Protein AF-A0AA39D1Z7-F1 (afdb_monomer_lite)

pLDDT: mean 94.24, std 5.3, range [64.5, 98.62]

Radius of gyration: 15.64 Å; chains: 1; bounding box: 44×36×42 Å

Sequence (171 aa):
MVDPFQGTWNVDLTSKESRIWDAEKETYVADNIGSEITKMKIENGVQEYEVLYGQNPTLRMGYTSRYDSTDWAPYTVRGIEGVPEQDQERAAIEFRERTKSPYPFAIGKPIQYVRTIKVDERTHYRISKDVNGQADFILMRRMDESQDTYVATLIDVSGRILIVRRFRRVQ

Organism: NCBI:txid1002370

Secondary structure (DSSP, 8-state):
---TT-EEEEE-TTSTT-EEEETTTTEEE------EEEEEEEETTEEEEEEEE-SSSEEEEEEEEETT-SS-EEEEEEEEETS-GGGHHHHHHHHHHHHT-SS---BTSEEEEEEEEE-SSSEEEEEEE-TTS-EEEEEEEEE-SSSSEEEEEEEETTS-EEEEEEEEEE-

Foldseek 3Di:
DAQLLAAKKKWDLVDPQWWFQDPVVRDTDRDPQAIKIWHWDADPQKTWIWMQTGVQKTWIWTWIAGAPDPDWIFTFTAFIPPDPPVCGQVSQVVSCVVNVNPFSSDHPHGQWTWYKHDDDSFKIKIWIDGPVRHGFWIWIWGADPVSQKIWIWIAGPVRDTGTIIMIGGDD

Structure (mmCIF, N/CA/C/O backbone):
data_AF-A0AA39D1Z7-F1
#
_entry.id   AF-A0AA39D1Z7-F1
#
loop_
_atom_site.group_PDB
_atom_site.id
_atom_site.type_symbol
_atom_site.label_atom_id
_atom_site.label_alt_id
_atom_site.label_comp_id
_atom_site.label_asym_id
_atom_site.label_entity_id
_atom_site.label_seq_id
_atom_site.pdbx_PDB_ins_code
_atom_site.Cartn_x
_atom_site.Cartn_y
_atom_site.Cartn_z
_atom_site.occupancy
_atom_site.B_iso_or_equiv
_atom_site.auth_seq_id
_atom_site.auth_comp_id
_atom_site.auth_asym_id
_atom_site.auth_atom_id
_atom_site.pdbx_PDB_model_num
ATOM 1 N N . MET A 1 1 ? -21.206 6.966 11.007 1.00 64.50 1 MET A N 1
ATOM 2 C CA . MET A 1 1 ? -20.148 7.958 10.727 1.00 64.50 1 MET A CA 1
ATOM 3 C C . MET A 1 1 ? -19.358 7.444 9.533 1.00 64.50 1 MET A C 1
ATOM 5 O O . MET A 1 1 ? -19.166 6.234 9.464 1.00 64.50 1 MET A O 1
ATOM 9 N N . VAL A 1 2 ? -19.008 8.299 8.571 1.00 87.19 2 VAL A N 1
ATOM 10 C CA . VAL A 1 2 ? -18.201 7.892 7.405 1.00 87.19 2 VAL A CA 1
ATOM 11 C C . VAL A 1 2 ? -16.799 7.527 7.896 1.00 87.19 2 VAL A C 1
ATOM 13 O O . VAL A 1 2 ? -16.281 8.192 8.789 1.00 87.19 2 VAL A O 1
ATOM 16 N N . ASP A 1 3 ? -16.213 6.446 7.379 1.00 94.44 3 ASP A N 1
ATOM 17 C CA . ASP A 1 3 ? -14.852 6.053 7.756 1.00 94.44 3 ASP A CA 1
ATOM 18 C C . ASP A 1 3 ? -13.866 7.147 7.311 1.00 94.44 3 ASP A C 1
ATOM 20 O O . ASP A 1 3 ? -13.912 7.538 6.143 1.00 94.44 3 ASP A O 1
ATOM 24 N N . PRO A 1 4 ? -12.974 7.658 8.179 1.00 95.25 4 PRO A N 1
ATOM 25 C CA . PRO A 1 4 ? -12.130 8.797 7.826 1.00 95.25 4 PRO A CA 1
ATOM 26 C C . PRO A 1 4 ? -11.168 8.480 6.681 1.00 95.25 4 PRO A C 1
ATOM 28 O O . PRO A 1 4 ? -10.763 9.388 5.960 1.00 95.25 4 PRO A O 1
ATOM 31 N N . PHE A 1 5 ? -10.821 7.208 6.461 1.00 96.62 5 PHE A N 1
ATOM 32 C CA . PHE A 1 5 ? -9.983 6.813 5.331 1.00 96.62 5 PHE A CA 1
ATOM 33 C C . PHE A 1 5 ? -10.727 6.824 3.993 1.00 96.62 5 PHE A C 1
ATOM 35 O O . PHE A 1 5 ? -10.077 6.752 2.950 1.00 96.62 5 PHE A O 1
ATOM 42 N N . GLN A 1 6 ? -12.060 6.931 3.986 1.00 96.75 6 GLN A N 1
ATOM 43 C CA . GLN A 1 6 ? -12.831 7.032 2.752 1.00 96.75 6 GLN A CA 1
ATOM 44 C C . GLN A 1 6 ? -12.424 8.282 1.970 1.00 96.75 6 GLN A C 1
ATOM 46 O O . GLN A 1 6 ? -12.439 9.388 2.507 1.00 96.75 6 GLN A O 1
ATOM 51 N N . GLY A 1 7 ? -12.081 8.109 0.694 1.00 96.69 7 GLY A N 1
ATOM 52 C CA . GLY A 1 7 ? -11.697 9.199 -0.198 1.00 96.69 7 GLY A CA 1
ATOM 53 C C . GLY A 1 7 ? -10.541 8.853 -1.130 1.00 96.69 7 GLY A C 1
ATOM 54 O O . GLY A 1 7 ? -10.108 7.701 -1.230 1.00 96.69 7 GLY A O 1
ATOM 55 N N . THR A 1 8 ? -10.051 9.887 -1.809 1.00 98.06 8 THR A N 1
ATOM 56 C CA . THR A 1 8 ? -8.870 9.837 -2.673 1.00 98.06 8 THR A CA 1
ATOM 57 C C . THR A 1 8 ? -7.713 10.539 -1.978 1.00 98.06 8 THR A C 1
ATOM 59 O O . THR A 1 8 ? -7.882 11.604 -1.387 1.00 98.06 8 THR A O 1
ATOM 62 N N . TRP A 1 9 ? -6.533 9.942 -2.056 1.00 98.38 9 TRP A N 1
ATOM 63 C CA . TRP A 1 9 ? -5.351 10.333 -1.306 1.00 98.38 9 TRP A CA 1
ATOM 64 C C . TRP A 1 9 ? -4.147 10.358 -2.227 1.00 98.38 9 TRP A C 1
ATOM 66 O O . TRP A 1 9 ? -3.908 9.389 -2.941 1.00 98.38 9 TRP A O 1
ATOM 76 N N . ASN A 1 10 ? -3.373 11.434 -2.191 1.00 97.62 10 ASN A N 1
ATOM 77 C CA . ASN A 1 10 ? -2.131 11.548 -2.942 1.00 97.62 10 ASN A CA 1
ATOM 78 C C . ASN A 1 10 ? -0.946 11.552 -1.980 1.00 97.62 10 ASN A C 1
ATOM 80 O O . ASN A 1 10 ? -1.005 12.183 -0.920 1.00 97.62 10 ASN A O 1
ATOM 84 N N . VAL A 1 11 ? 0.120 10.843 -2.336 1.00 96.94 11 VAL A N 1
ATOM 85 C CA . VAL A 1 11 ? 1.359 10.857 -1.561 1.00 96.94 11 VAL A CA 1
ATOM 86 C C . VAL A 1 11 ? 1.988 12.250 -1.584 1.00 96.94 11 VAL A C 1
ATOM 88 O O . VAL A 1 11 ? 2.062 12.921 -2.611 1.00 96.94 11 VAL A O 1
ATOM 91 N N . ASP A 1 12 ? 2.464 12.686 -0.428 1.00 95.88 12 ASP A N 1
ATOM 92 C CA . ASP A 1 12 ? 3.226 13.911 -0.253 1.00 95.88 12 ASP A CA 1
ATOM 93 C C . ASP A 1 12 ? 4.703 13.562 -0.065 1.00 95.88 12 ASP A C 1
ATOM 95 O O . ASP A 1 12 ? 5.194 13.404 1.056 1.00 95.88 12 ASP A O 1
ATOM 99 N N . LEU A 1 13 ? 5.413 13.426 -1.186 1.00 92.12 13 LEU A N 1
ATOM 100 C CA . LEU A 1 13 ? 6.859 13.175 -1.206 1.00 92.12 13 LEU A CA 1
ATOM 101 C C . LEU A 1 13 ? 7.684 14.423 -0.854 1.00 92.12 13 LEU A C 1
ATOM 103 O O . LEU A 1 13 ? 8.883 14.313 -0.624 1.00 92.12 13 LEU A O 1
ATOM 107 N N . THR A 1 14 ? 7.059 15.606 -0.785 1.00 92.06 14 THR A N 1
ATOM 108 C CA . THR A 1 14 ? 7.736 16.842 -0.355 1.00 92.06 14 THR A CA 1
ATOM 109 C C . THR A 1 14 ? 7.853 16.937 1.166 1.00 92.06 14 THR A C 1
ATOM 111 O O . THR A 1 14 ? 8.697 17.671 1.684 1.00 92.06 14 THR A O 1
ATOM 114 N N . SER A 1 15 ? 7.030 16.182 1.901 1.00 90.94 15 SER A N 1
ATOM 115 C CA . SER A 1 15 ? 7.143 16.070 3.351 1.00 90.94 15 SER A CA 1
ATOM 116 C C . SER A 1 15 ? 8.427 15.342 3.744 1.00 90.94 15 SER A C 1
ATOM 118 O O . SER A 1 15 ? 8.687 14.229 3.297 1.00 90.94 15 SER A O 1
ATOM 120 N N . LYS A 1 16 ? 9.160 15.909 4.708 1.00 89.44 16 LYS A N 1
ATOM 121 C CA . LYS A 1 16 ? 10.306 15.259 5.374 1.00 89.44 16 LYS A CA 1
ATOM 122 C C . LYS A 1 16 ? 9.960 13.934 6.071 1.00 89.44 16 LYS A C 1
ATOM 124 O O . LYS A 1 16 ? 10.857 13.197 6.471 1.00 89.44 16 LYS A O 1
ATOM 129 N N . GLU A 1 17 ? 8.673 13.666 6.291 1.00 88.94 17 GLU A N 1
ATOM 130 C CA . GLU A 1 17 ? 8.185 12.410 6.869 1.00 88.94 17 GLU A CA 1
ATOM 131 C C . GLU A 1 17 ? 8.197 11.269 5.847 1.00 88.94 17 GLU A C 1
ATOM 133 O O . GLU A 1 17 ? 8.300 10.110 6.244 1.00 88.94 17 GLU A O 1
ATOM 138 N N . SER A 1 18 ? 8.108 11.588 4.551 1.00 95.00 18 SER A N 1
ATOM 139 C CA . SER A 1 18 ? 8.105 10.607 3.471 1.00 95.00 18 SER A CA 1
ATOM 140 C C . SER A 1 18 ? 9.532 10.159 3.151 1.00 95.00 18 SER A C 1
ATOM 142 O O . SER A 1 18 ? 10.336 10.926 2.624 1.00 95.00 18 SER A O 1
ATOM 144 N N . ARG A 1 19 ? 9.860 8.915 3.503 1.00 95.50 19 ARG A N 1
ATOM 145 C CA . ARG A 1 19 ? 11.214 8.353 3.416 1.00 95.50 19 ARG A CA 1
ATOM 146 C C . ARG A 1 19 ? 11.193 6.834 3.297 1.00 95.50 19 ARG A C 1
ATOM 148 O O . ARG A 1 19 ? 10.281 6.174 3.796 1.00 95.50 19 ARG A O 1
ATOM 155 N N . ILE A 1 20 ? 12.243 6.285 2.703 1.00 94.69 20 ILE A N 1
ATOM 156 C CA . ILE A 1 20 ? 12.457 4.846 2.533 1.00 94.69 20 ILE A CA 1
ATOM 157 C C . ILE A 1 20 ? 13.819 4.444 3.099 1.00 94.69 20 ILE A C 1
ATOM 159 O O . ILE A 1 20 ? 14.766 5.227 3.068 1.00 94.69 20 ILE A O 1
ATOM 163 N N . TRP A 1 21 ? 13.909 3.242 3.656 1.00 95.06 21 TRP A N 1
ATOM 164 C CA . TRP A 1 21 ? 15.154 2.656 4.132 1.00 95.06 21 TRP A CA 1
ATOM 165 C C . TRP A 1 21 ? 16.032 2.222 2.951 1.00 95.06 21 TRP A C 1
ATOM 167 O O . TRP A 1 21 ? 15.628 1.391 2.138 1.00 95.06 21 TRP A O 1
ATOM 177 N N . ASP A 1 22 ? 17.244 2.764 2.875 1.00 93.12 22 ASP A N 1
ATOM 178 C CA . ASP A 1 22 ? 18.305 2.325 1.972 1.00 93.12 22 ASP A CA 1
ATOM 179 C C . ASP A 1 22 ? 19.164 1.291 2.710 1.00 93.12 22 ASP A C 1
ATOM 181 O O . ASP A 1 22 ? 19.872 1.616 3.665 1.00 93.12 22 ASP A O 1
ATOM 185 N N . ALA A 1 23 ? 19.072 0.026 2.294 1.00 91.19 23 ALA A N 1
ATOM 186 C CA . ALA A 1 23 ? 19.806 -1.065 2.927 1.00 91.19 23 ALA A CA 1
ATOM 187 C C . ALA A 1 23 ? 21.313 -1.038 2.630 1.00 91.19 23 ALA A C 1
ATOM 189 O O . ALA A 1 23 ? 22.079 -1.536 3.445 1.00 91.19 23 ALA A O 1
ATOM 190 N N . GLU A 1 24 ? 21.739 -0.457 1.503 1.00 91.56 24 GLU A N 1
ATOM 191 C CA . GLU A 1 24 ? 23.159 -0.356 1.144 1.00 91.56 24 GLU A CA 1
ATOM 192 C C . GLU A 1 24 ? 23.855 0.718 1.993 1.00 91.56 24 GLU A C 1
ATOM 194 O O . GLU A 1 24 ? 25.005 0.552 2.393 1.00 91.56 24 GLU A O 1
ATOM 199 N N . LYS A 1 25 ? 23.149 1.817 2.287 1.00 94.44 25 LYS A N 1
ATOM 200 C CA . LYS A 1 25 ? 23.665 2.938 3.094 1.00 94.44 25 LYS A CA 1
ATOM 201 C C . LYS A 1 25 ? 23.289 2.877 4.572 1.00 94.44 25 LYS A C 1
ATOM 203 O O . LYS A 1 25 ? 23.706 3.750 5.328 1.00 94.44 25 LYS A O 1
ATOM 208 N N . GLU A 1 26 ? 22.453 1.914 4.951 1.00 95.19 26 GLU A N 1
ATOM 209 C CA . GLU A 1 26 ? 21.880 1.763 6.293 1.00 95.19 26 GLU A CA 1
ATOM 210 C C . GLU A 1 26 ? 21.276 3.067 6.845 1.00 95.19 26 GLU A C 1
ATOM 212 O O . GLU A 1 26 ? 21.473 3.446 8.001 1.00 95.19 26 GLU A O 1
ATOM 217 N N . THR A 1 27 ? 20.537 3.791 6.002 1.00 96.44 27 THR A N 1
ATOM 218 C CA . THR A 1 27 ? 19.936 5.078 6.374 1.00 96.44 27 THR A CA 1
ATOM 219 C C . THR A 1 27 ? 18.623 5.323 5.644 1.00 96.44 27 THR A C 1
ATOM 221 O O . THR A 1 27 ? 18.316 4.674 4.648 1.00 96.44 27 THR A O 1
ATOM 224 N N . TYR A 1 28 ? 17.835 6.286 6.119 1.00 95.69 28 TYR A N 1
ATOM 225 C CA . TYR A 1 28 ? 16.640 6.721 5.404 1.00 95.69 28 TYR A CA 1
ATOM 226 C C . TYR A 1 28 ? 16.988 7.745 4.327 1.00 95.69 28 TYR A C 1
ATOM 228 O O . TYR A 1 28 ? 17.671 8.736 4.589 1.00 95.69 28 TYR A O 1
ATOM 236 N N . VAL A 1 29 ? 16.446 7.535 3.133 1.00 93.81 29 VAL A N 1
ATOM 237 C CA . VAL A 1 29 ? 16.587 8.422 1.977 1.00 93.81 29 VAL A CA 1
ATOM 238 C C . VAL A 1 29 ? 15.214 8.872 1.476 1.00 93.81 29 VAL A C 1
ATOM 240 O O . VAL A 1 29 ? 14.178 8.340 1.883 1.00 93.81 29 VAL A O 1
ATOM 243 N N . ALA A 1 30 ? 15.202 9.876 0.598 1.00 90.81 30 ALA A N 1
ATOM 244 C CA . ALA A 1 30 ? 13.980 10.317 -0.065 1.00 90.81 30 ALA A CA 1
ATOM 245 C C . ALA A 1 30 ? 13.388 9.192 -0.928 1.00 90.81 30 ALA A C 1
ATOM 247 O O . ALA A 1 30 ? 14.114 8.443 -1.584 1.00 90.81 30 ALA A O 1
ATOM 248 N N . ASP A 1 31 ? 12.063 9.086 -0.924 1.00 85.75 31 ASP A N 1
ATOM 249 C CA . ASP A 1 31 ? 11.342 8.107 -1.728 1.00 85.75 31 ASP A CA 1
ATOM 250 C C . ASP A 1 31 ? 11.140 8.626 -3.160 1.00 85.75 31 ASP A C 1
ATOM 252 O O . ASP A 1 31 ? 10.502 9.654 -3.384 1.00 85.75 31 ASP A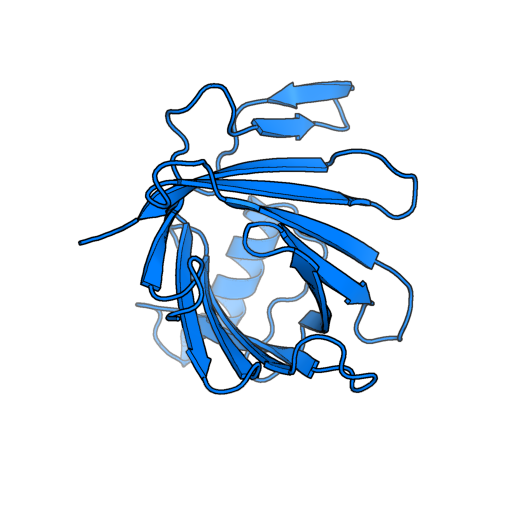 O 1
ATOM 256 N N . ASN A 1 32 ? 11.683 7.893 -4.134 1.00 79.69 32 ASN A N 1
ATOM 257 C CA . ASN A 1 32 ? 11.686 8.260 -5.551 1.00 79.69 32 ASN A CA 1
ATOM 258 C C . ASN A 1 32 ? 10.600 7.539 -6.366 1.00 79.69 32 ASN A C 1
ATOM 260 O O . ASN A 1 32 ? 10.732 7.389 -7.582 1.00 79.69 32 ASN A O 1
ATOM 264 N N . ILE A 1 33 ? 9.521 7.075 -5.725 1.00 83.31 33 ILE A N 1
ATOM 265 C CA . ILE A 1 33 ? 8.414 6.409 -6.427 1.00 83.31 33 ILE A CA 1
ATOM 266 C C . ILE A 1 33 ? 7.729 7.310 -7.475 1.00 83.31 33 ILE A C 1
ATOM 268 O O . ILE A 1 33 ? 7.160 6.820 -8.452 1.00 83.31 33 ILE A O 1
ATOM 272 N N . GLY A 1 34 ? 7.822 8.631 -7.308 1.00 85.69 34 GLY A N 1
ATOM 273 C CA . GLY A 1 34 ? 7.284 9.642 -8.219 1.00 85.69 34 GLY A CA 1
ATOM 274 C C . GLY A 1 34 ? 5.853 10.044 -7.872 1.00 85.69 34 GLY A C 1
ATOM 275 O O . GLY A 1 34 ? 5.616 11.181 -7.477 1.00 85.69 34 GLY A O 1
ATOM 276 N N . SER A 1 35 ? 4.899 9.117 -7.974 1.00 91.06 35 SER A N 1
ATOM 277 C CA . SER A 1 35 ? 3.490 9.377 -7.651 1.00 91.06 35 SER A CA 1
ATOM 278 C C . SER A 1 35 ? 2.829 8.160 -7.018 1.00 91.06 35 SER A C 1
ATOM 280 O O . SER A 1 35 ? 3.194 7.022 -7.303 1.00 91.06 35 SER A O 1
ATOM 282 N N . GLU A 1 36 ? 1.849 8.396 -6.154 1.00 95.25 36 GLU A N 1
ATOM 283 C CA . GLU A 1 36 ? 0.969 7.360 -5.633 1.00 95.25 36 GLU A CA 1
ATOM 284 C C . GLU A 1 36 ? -0.384 7.971 -5.279 1.00 95.25 36 GLU A C 1
ATOM 286 O O . GLU A 1 36 ? -0.482 8.795 -4.368 1.00 95.25 36 GLU A O 1
ATOM 291 N N . ILE A 1 37 ? -1.429 7.538 -5.985 1.00 97.31 37 ILE A N 1
ATOM 292 C CA . ILE A 1 37 ? -2.808 7.948 -5.719 1.00 97.31 37 ILE A CA 1
ATOM 293 C C . ILE A 1 37 ? -3.571 6.737 -5.212 1.00 97.31 37 ILE A C 1
ATOM 295 O O . ILE A 1 37 ? -3.749 5.758 -5.930 1.00 97.31 37 ILE A O 1
ATOM 299 N N . THR A 1 38 ? -4.042 6.811 -3.979 1.00 97.81 38 THR A N 1
ATOM 300 C CA . THR A 1 38 ? -4.837 5.773 -3.333 1.00 97.81 38 THR A CA 1
ATOM 301 C C . THR A 1 38 ? -6.298 6.193 -3.283 1.00 97.81 38 THR A C 1
ATOM 303 O O . THR A 1 38 ? -6.613 7.295 -2.844 1.00 97.81 38 THR A O 1
ATOM 306 N N . LYS A 1 39 ? -7.208 5.302 -3.668 1.00 98.31 39 LYS A N 1
ATOM 307 C CA . LYS A 1 39 ? -8.650 5.472 -3.481 1.00 98.31 39 LYS A CA 1
ATOM 308 C C . LYS A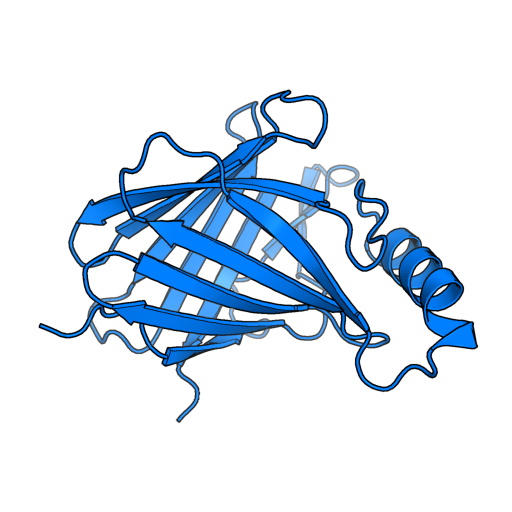 1 39 ? -9.153 4.406 -2.523 1.00 98.31 39 LYS A C 1
ATOM 310 O O . LYS A 1 39 ? -8.848 3.223 -2.684 1.00 98.31 39 LYS A O 1
ATOM 315 N N . MET A 1 40 ? -9.925 4.828 -1.532 1.00 97.94 40 MET A N 1
ATOM 316 C CA . MET A 1 40 ? -10.571 3.929 -0.586 1.00 97.94 40 MET A CA 1
ATOM 317 C C . MET A 1 40 ? -12.059 4.242 -0.541 1.00 97.94 40 MET A C 1
ATOM 319 O O . MET A 1 40 ? -12.462 5.340 -0.152 1.00 97.94 40 MET A O 1
ATOM 323 N N . LYS A 1 41 ? -12.875 3.260 -0.907 1.00 97.88 41 LYS A N 1
ATOM 324 C CA . LYS A 1 41 ? -14.316 3.278 -0.664 1.00 97.88 41 LYS A CA 1
ATOM 325 C C . LYS A 1 41 ? -14.604 2.293 0.464 1.00 97.88 41 LYS A C 1
ATOM 327 O O . LYS A 1 41 ? -14.146 1.154 0.406 1.00 97.88 41 LYS A O 1
ATOM 332 N N . ILE A 1 42 ? -15.285 2.747 1.517 1.00 97.25 42 ILE A N 1
ATOM 333 C CA . ILE A 1 42 ? -15.493 1.952 2.729 1.00 97.25 42 ILE A CA 1
ATOM 334 C C . ILE A 1 42 ? -16.975 1.954 3.089 1.00 97.25 42 ILE A C 1
ATOM 336 O O . ILE A 1 42 ? -17.517 2.966 3.518 1.00 97.25 42 ILE A O 1
ATOM 340 N N . GLU A 1 43 ? -17.625 0.804 2.953 1.00 96.62 43 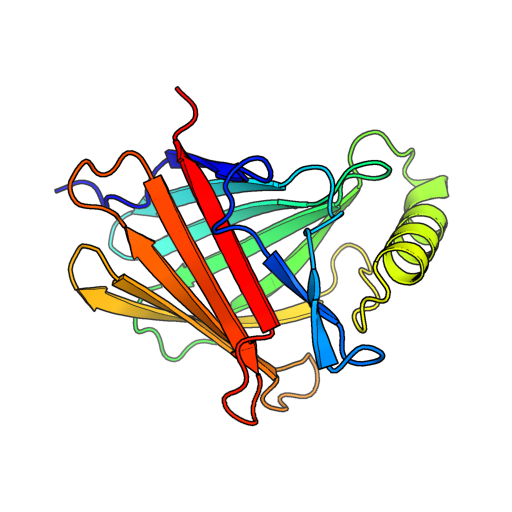GLU A N 1
ATOM 341 C CA . GLU A 1 43 ? -19.052 0.643 3.238 1.00 96.62 43 GLU A CA 1
ATOM 342 C C . GLU A 1 43 ? -19.258 -0.569 4.143 1.00 96.62 43 GLU A C 1
ATOM 344 O O . GLU A 1 43 ? -18.834 -1.680 3.828 1.00 96.62 43 GLU A O 1
ATOM 349 N N . ASN A 1 44 ? -19.893 -0.367 5.303 1.00 94.19 44 ASN A N 1
ATOM 350 C CA . ASN A 1 44 ? -20.205 -1.437 6.262 1.00 94.19 44 ASN A CA 1
ATOM 351 C C . ASN A 1 44 ? -18.991 -2.327 6.607 1.00 94.19 44 ASN A C 1
ATOM 353 O O . ASN A 1 44 ? -19.087 -3.558 6.651 1.00 94.19 44 ASN A O 1
ATOM 357 N N . GLY A 1 45 ? -17.829 -1.692 6.801 1.00 94.25 45 GLY A N 1
ATOM 358 C CA . GLY A 1 45 ? -16.561 -2.355 7.119 1.00 94.25 45 GLY A CA 1
ATOM 359 C C . GLY A 1 45 ? -15.885 -3.064 5.941 1.00 94.25 45 GLY A C 1
ATOM 360 O O . GLY A 1 45 ? -14.856 -3.698 6.147 1.00 94.25 45 GLY A O 1
ATOM 361 N N . VAL A 1 46 ? -16.427 -2.978 4.723 1.00 97.88 46 VAL A N 1
ATOM 362 C CA . VAL A 1 46 ? -15.782 -3.469 3.498 1.00 97.88 46 VAL A CA 1
ATOM 363 C C . VAL A 1 46 ? -15.012 -2.327 2.855 1.00 97.88 46 VAL A C 1
ATOM 365 O O . VAL A 1 46 ? -15.602 -1.312 2.502 1.00 97.88 46 VAL A O 1
ATOM 368 N N . GLN A 1 47 ? -13.703 -2.500 2.704 1.00 97.88 47 GLN A N 1
ATOM 369 C CA . GLN A 1 47 ? -12.807 -1.581 2.018 1.00 97.88 47 GLN A CA 1
ATOM 370 C C . GLN A 1 47 ? -12.554 -2.074 0.591 1.00 97.88 47 GLN A C 1
ATOM 372 O O . GLN A 1 47 ? -11.912 -3.106 0.387 1.00 97.88 47 GLN A O 1
ATOM 377 N N . GLU A 1 48 ? -12.997 -1.297 -0.391 1.00 98.44 48 GLU A N 1
ATOM 378 C CA . GLU A 1 48 ? -12.532 -1.371 -1.772 1.00 98.44 48 GLU A CA 1
ATOM 379 C C . GLU A 1 48 ? -11.325 -0.437 -1.912 1.00 98.44 48 GLU A C 1
ATOM 381 O O . GLU A 1 48 ? -11.440 0.788 -1.804 1.00 98.44 48 GLU A O 1
ATOM 386 N N . TYR A 1 49 ? -10.149 -1.030 -2.097 1.00 98.50 49 TYR A N 1
ATOM 387 C CA . TYR A 1 49 ? -8.882 -0.324 -2.212 1.00 98.50 49 TYR A CA 1
ATOM 388 C C . TYR A 1 49 ? -8.390 -0.341 -3.659 1.00 98.50 49 TYR A C 1
ATOM 390 O O . TYR A 1 49 ? -8.306 -1.402 -4.288 1.00 98.50 49 TYR A O 1
ATOM 398 N N . GLU A 1 50 ? -7.993 0.823 -4.157 1.00 98.50 50 GLU A N 1
ATOM 399 C CA . GLU A 1 50 ? -7.262 0.992 -5.409 1.00 98.50 50 GLU A CA 1
ATOM 400 C C . GLU A 1 50 ? -6.040 1.879 -5.178 1.00 98.50 50 GLU A C 1
ATOM 402 O O . GLU A 1 50 ? -6.087 2.836 -4.405 1.00 98.50 50 GLU A O 1
ATOM 407 N N . VAL A 1 51 ? -4.952 1.577 -5.879 1.00 97.62 51 VAL A N 1
ATOM 408 C CA . VAL A 1 51 ? -3.798 2.461 -5.980 1.00 97.62 51 VAL A CA 1
ATOM 409 C C . VAL A 1 51 ? -3.342 2.583 -7.428 1.00 97.62 51 VAL A C 1
ATOM 411 O O . VAL A 1 51 ? -3.280 1.591 -8.156 1.00 97.62 51 VAL A O 1
ATOM 414 N N . LEU A 1 52 ? -3.010 3.809 -7.818 1.00 96.62 52 LEU A N 1
ATOM 415 C CA . LEU A 1 52 ? -2.207 4.145 -8.985 1.00 96.62 52 LEU A CA 1
ATOM 416 C C . LEU A 1 52 ? -0.789 4.400 -8.482 1.00 96.62 52 LEU A C 1
ATOM 418 O O . LEU A 1 52 ? -0.554 5.377 -7.774 1.00 96.62 52 LEU A O 1
ATOM 422 N N . TYR A 1 53 ? 0.120 3.476 -8.767 1.00 93.31 53 TYR A N 1
ATOM 423 C CA . TYR A 1 53 ? 1.427 3.389 -8.131 1.00 93.31 53 TYR A CA 1
ATOM 424 C C . TYR A 1 53 ? 2.553 3.689 -9.115 1.00 93.31 53 TYR A C 1
ATOM 426 O O . TYR A 1 53 ? 2.707 3.017 -10.137 1.00 93.31 53 TYR A O 1
ATOM 434 N N . GLY A 1 54 ? 3.358 4.680 -8.753 1.00 86.81 54 GLY A N 1
ATOM 435 C CA . GLY A 1 54 ? 4.512 5.149 -9.494 1.00 86.81 54 GLY A CA 1
ATOM 436 C C . GLY A 1 54 ? 4.186 5.977 -10.735 1.00 86.81 54 GLY A C 1
ATOM 437 O O . GLY A 1 54 ? 3.039 6.126 -11.160 1.00 86.81 54 GLY A O 1
ATOM 438 N N . GLN A 1 55 ? 5.246 6.533 -11.310 1.00 83.81 55 GLN A N 1
ATOM 439 C CA . GLN A 1 55 ? 5.231 7.241 -12.587 1.00 83.81 55 GLN A CA 1
ATOM 440 C C . GLN A 1 55 ? 6.175 6.530 -13.562 1.00 83.81 55 GLN A C 1
ATOM 442 O O . GLN A 1 55 ? 7.268 6.142 -13.154 1.00 83.81 55 GLN A O 1
ATOM 447 N N . ASN A 1 56 ? 5.777 6.397 -14.832 1.00 80.25 56 ASN A N 1
ATOM 448 C CA . ASN A 1 56 ? 6.555 5.774 -15.916 1.00 80.25 56 ASN A CA 1
ATOM 449 C C . ASN A 1 56 ? 6.976 4.306 -15.644 1.00 80.25 56 ASN A C 1
ATOM 451 O O . ASN A 1 56 ? 8.135 4.039 -15.311 1.00 80.25 56 ASN A O 1
ATOM 455 N N . PRO A 1 57 ? 6.061 3.334 -15.796 1.00 84.69 57 PRO A N 1
ATOM 456 C CA . PRO A 1 57 ? 4.615 3.491 -15.956 1.00 84.69 57 PRO A CA 1
ATOM 457 C C . PRO A 1 57 ? 3.884 3.658 -14.608 1.00 84.69 57 PRO A C 1
ATOM 459 O O . PRO A 1 57 ? 4.500 3.589 -13.544 1.00 84.69 57 PRO A O 1
ATOM 462 N N . THR A 1 58 ? 2.565 3.860 -14.653 1.00 92.50 58 THR A N 1
ATOM 463 C CA . THR A 1 58 ? 1.698 3.846 -13.465 1.00 92.50 58 THR A CA 1
ATOM 464 C C . THR A 1 58 ? 0.969 2.509 -13.373 1.00 92.50 58 THR A C 1
ATOM 466 O O . THR A 1 58 ? 0.157 2.172 -14.235 1.00 92.50 58 THR A O 1
ATOM 469 N N . LEU A 1 59 ? 1.248 1.741 -12.319 1.00 94.12 59 LEU A N 1
ATOM 470 C CA . LEU A 1 59 ? 0.583 0.463 -12.064 1.00 94.12 59 LEU A CA 1
ATOM 471 C C . LEU A 1 59 ? -0.757 0.696 -11.366 1.00 94.12 59 LEU A C 1
ATOM 473 O O . LEU A 1 59 ? -0.800 1.328 -10.311 1.00 94.12 59 LEU A O 1
ATOM 477 N N . ARG A 1 60 ? -1.843 0.128 -11.892 1.00 96.69 60 ARG A N 1
ATOM 478 C CA . ARG A 1 60 ? -3.134 0.086 -11.201 1.00 96.69 60 ARG A CA 1
ATOM 479 C C . ARG A 1 60 ? -3.258 -1.224 -10.443 1.00 96.69 60 ARG A C 1
ATOM 481 O O . ARG A 1 60 ? -3.274 -2.297 -11.045 1.00 96.69 60 ARG A O 1
ATOM 488 N N . MET A 1 61 ? -3.387 -1.156 -9.125 1.00 97.88 61 MET A N 1
ATOM 489 C CA . MET A 1 61 ? -3.522 -2.330 -8.260 1.00 97.88 61 MET A CA 1
ATOM 490 C C . MET A 1 61 ? -4.677 -2.157 -7.280 1.00 97.88 61 MET A C 1
ATOM 492 O O . MET A 1 61 ? -5.108 -1.040 -7.004 1.00 97.88 61 MET A O 1
ATOM 496 N N . GLY A 1 62 ? -5.177 -3.251 -6.710 1.00 98.31 62 GLY A N 1
ATOM 497 C CA . GLY A 1 62 ? -6.186 -3.141 -5.662 1.00 98.31 62 GLY A CA 1
ATOM 498 C C . GLY A 1 62 ? -6.647 -4.460 -5.065 1.00 98.31 62 GLY A C 1
ATOM 499 O O . GLY A 1 62 ? -6.299 -5.538 -5.549 1.00 98.31 62 GLY A O 1
ATOM 500 N N . TYR A 1 63 ? -7.439 -4.353 -4.004 1.00 98.56 63 TYR A N 1
ATOM 501 C CA . TYR A 1 63 ? -8.070 -5.468 -3.300 1.00 98.56 63 TYR A CA 1
ATOM 502 C C . TYR A 1 63 ? -9.424 -5.026 -2.737 1.00 98.56 63 TYR A C 1
ATOM 504 O O . TYR A 1 63 ? -9.685 -3.830 -2.601 1.00 98.56 63 TYR A O 1
ATOM 512 N N . THR A 1 64 ? -10.255 -5.996 -2.366 1.00 98.62 64 THR A N 1
ATOM 513 C CA . THR A 1 64 ? -11.459 -5.765 -1.563 1.00 98.62 64 THR A CA 1
ATOM 514 C C . THR A 1 64 ? -11.356 -6.616 -0.308 1.00 98.62 64 THR A C 1
ATOM 516 O O . THR A 1 64 ? -11.187 -7.828 -0.409 1.00 98.62 64 THR A O 1
ATOM 519 N N . SER A 1 65 ? -11.406 -5.991 0.867 1.00 98.25 65 SER A N 1
ATOM 520 C CA . SER A 1 65 ? -11.234 -6.668 2.158 1.00 98.25 65 SER A CA 1
ATOM 521 C C . SER A 1 65 ? -12.238 -6.141 3.172 1.00 98.25 65 SER A C 1
ATOM 523 O O . SER A 1 65 ? -12.473 -4.937 3.245 1.00 98.25 65 SER A O 1
ATOM 525 N N . ARG A 1 66 ? -12.809 -7.030 3.984 1.00 98.06 66 ARG A N 1
ATOM 526 C CA . ARG A 1 66 ? -13.600 -6.648 5.156 1.00 98.06 66 ARG A CA 1
ATOM 527 C C . ARG A 1 66 ? -12.666 -6.491 6.352 1.00 98.06 66 ARG A C 1
ATOM 529 O O . ARG A 1 66 ? -11.876 -7.396 6.616 1.00 98.06 66 ARG A O 1
ATOM 536 N N . TYR A 1 67 ? -12.776 -5.374 7.070 1.00 97.56 67 TYR A N 1
ATOM 537 C CA . TYR A 1 67 ? -12.058 -5.183 8.327 1.00 97.56 67 TYR A CA 1
ATOM 538 C C . TYR A 1 67 ? -12.340 -6.338 9.287 1.00 97.56 67 TYR A C 1
ATOM 540 O O . TYR A 1 67 ? -13.479 -6.784 9.418 1.00 97.56 67 TYR A O 1
ATOM 548 N N . ASP A 1 68 ? -11.271 -6.830 9.905 1.00 97.62 68 ASP A N 1
ATOM 549 C CA . ASP A 1 68 ? -11.262 -7.894 10.910 1.00 97.62 68 ASP A CA 1
ATOM 550 C C . ASP A 1 68 ? -11.749 -9.257 10.389 1.00 97.62 68 ASP A C 1
ATOM 552 O O . ASP A 1 68 ? -11.911 -10.208 11.156 1.00 97.62 68 ASP A O 1
ATOM 556 N N . SER A 1 69 ? -11.924 -9.396 9.068 1.00 97.56 69 SER A N 1
ATOM 557 C CA . SER A 1 69 ? -12.157 -10.698 8.453 1.00 97.56 69 SER A CA 1
ATOM 558 C C . SER A 1 69 ? -10.918 -11.584 8.561 1.00 97.56 69 SER A C 1
ATOM 560 O O . SER A 1 69 ? -9.770 -11.142 8.455 1.00 97.56 69 SER A O 1
ATOM 562 N N . THR A 1 70 ? -11.167 -12.883 8.707 1.00 96.69 70 THR A N 1
ATOM 563 C CA . THR A 1 70 ? -10.130 -13.911 8.603 1.00 96.69 70 THR A CA 1
ATOM 564 C C . THR A 1 70 ? -9.901 -14.356 7.154 1.00 96.69 70 THR A C 1
ATOM 566 O O . THR A 1 70 ? -9.046 -15.197 6.895 1.00 96.69 70 THR A O 1
ATOM 569 N N . ASP A 1 71 ? -10.573 -13.773 6.169 1.00 97.75 71 ASP A N 1
ATOM 570 C CA . ASP A 1 71 ? -10.320 -14.095 4.766 1.00 97.75 71 ASP A CA 1
ATOM 571 C C . ASP A 1 71 ? -9.122 -13.319 4.225 1.00 97.75 71 ASP A C 1
ATOM 573 O O . ASP A 1 71 ? -8.955 -12.130 4.479 1.00 97.75 71 ASP A O 1
ATOM 577 N N . TRP A 1 72 ? -8.267 -13.997 3.463 1.00 98.44 72 TRP A N 1
ATOM 578 C CA . TRP A 1 72 ? -7.160 -13.358 2.756 1.00 98.44 72 TRP A CA 1
ATOM 579 C C . TRP A 1 72 ? -7.645 -12.820 1.406 1.00 98.44 72 TRP A C 1
ATOM 581 O O . TRP A 1 72 ? -8.009 -13.598 0.526 1.00 98.44 72 TRP A O 1
ATOM 591 N N . ALA A 1 73 ? -7.609 -11.502 1.220 1.00 98.50 73 ALA A N 1
ATOM 592 C CA . ALA A 1 73 ? -7.977 -10.858 -0.035 1.00 98.50 73 ALA A CA 1
ATOM 593 C C . ALA A 1 73 ? -6.776 -10.794 -1.001 1.00 98.50 73 ALA A C 1
ATOM 595 O O . ALA A 1 73 ? -5.679 -10.421 -0.576 1.00 98.50 73 ALA A O 1
ATOM 596 N N . PRO A 1 74 ? -6.940 -11.111 -2.297 1.00 98.31 74 PRO A N 1
ATOM 597 C CA . PRO A 1 74 ? -5.859 -10.993 -3.269 1.00 98.31 74 PRO A CA 1
ATOM 598 C C . PRO A 1 74 ? -5.581 -9.521 -3.592 1.00 98.31 74 PRO A C 1
ATOM 600 O O . PRO A 1 74 ? -6.465 -8.792 -4.049 1.00 98.31 74 PRO A O 1
ATOM 603 N N . TYR A 1 75 ? -4.335 -9.088 -3.411 1.00 98.25 75 TYR A N 1
ATOM 604 C CA . TYR A 1 75 ? -3.874 -7.782 -3.867 1.00 98.25 75 TYR A CA 1
ATOM 605 C C . TYR A 1 75 ? -3.308 -7.912 -5.278 1.00 98.25 75 TYR A C 1
ATOM 607 O O . TYR A 1 75 ? -2.239 -8.485 -5.481 1.00 98.25 75 TYR A O 1
ATOM 615 N N . THR A 1 76 ? -4.075 -7.437 -6.256 1.00 98.12 76 THR A N 1
ATOM 616 C CA . THR A 1 76 ? -3.920 -7.813 -7.668 1.00 98.12 76 THR A CA 1
ATOM 617 C C . THR A 1 76 ? -3.483 -6.632 -8.517 1.00 98.12 76 THR A C 1
ATOM 619 O O . THR A 1 76 ? -3.976 -5.517 -8.321 1.00 98.12 76 THR A O 1
ATOM 622 N N . VAL A 1 77 ? -2.618 -6.886 -9.503 1.00 96.44 77 VAL A N 1
ATOM 623 C CA . VAL A 1 77 ? -2.332 -5.922 -10.574 1.00 96.44 77 VAL A CA 1
ATOM 624 C C . VAL A 1 77 ? -3.476 -5.938 -11.579 1.00 96.44 77 VAL A C 1
ATOM 626 O O . VAL A 1 77 ? -3.761 -6.955 -12.201 1.00 96.44 77 VAL A O 1
ATOM 629 N N . ARG A 1 78 ? -4.163 -4.807 -11.723 1.00 95.50 78 ARG A N 1
ATOM 630 C CA . ARG A 1 78 ? -5.358 -4.637 -12.565 1.00 95.50 78 ARG A CA 1
ATOM 631 C C . ARG A 1 78 ? -5.054 -3.999 -13.921 1.00 95.50 78 ARG A C 1
ATOM 633 O O . ARG A 1 78 ? -5.959 -3.897 -14.745 1.00 95.50 78 ARG A O 1
ATOM 640 N N . GLY A 1 79 ? -3.840 -3.498 -14.125 1.00 94.06 79 GLY A N 1
ATOM 641 C CA . GLY A 1 79 ? -3.418 -2.890 -15.383 1.00 94.06 79 GLY A CA 1
ATOM 642 C C . GLY A 1 79 ? -2.243 -1.934 -15.219 1.00 94.06 79 GLY A C 1
ATOM 643 O O . GLY A 1 79 ? -1.778 -1.683 -14.104 1.00 94.06 79 GLY A O 1
ATOM 644 N N . ILE A 1 80 ? -1.795 -1.396 -16.349 1.00 94.19 80 ILE A N 1
ATOM 645 C CA . ILE A 1 80 ? -0.747 -0.383 -16.437 1.00 94.19 80 ILE A CA 1
ATOM 646 C C . ILE A 1 80 ? -1.298 0.775 -17.260 1.00 94.19 80 ILE A C 1
ATOM 648 O O . ILE A 1 80 ? -1.646 0.611 -18.428 1.00 94.19 80 ILE A O 1
ATOM 652 N N . GLU A 1 81 ? -1.429 1.935 -16.631 1.00 93.56 81 GLU A N 1
ATOM 653 C CA . GLU A 1 81 ? -2.093 3.084 -17.238 1.00 93.56 81 GLU A CA 1
ATOM 654 C C . GLU A 1 81 ? -1.233 3.690 -18.354 1.00 93.56 81 GLU A C 1
ATOM 656 O O . GLU A 1 81 ? -0.017 3.833 -18.215 1.00 93.56 81 GLU A O 1
ATOM 661 N N . GLY A 1 82 ? -1.877 4.058 -19.465 1.00 87.81 82 GLY A N 1
ATOM 662 C CA . GLY A 1 82 ? -1.219 4.706 -20.604 1.00 87.81 82 GLY A CA 1
ATOM 663 C C . GLY A 1 82 ? -0.280 3.809 -21.420 1.00 87.81 82 GLY A C 1
ATOM 664 O O . GLY A 1 82 ? 0.389 4.316 -22.316 1.00 87.81 82 GLY A O 1
ATOM 665 N N . VAL A 1 83 ? -0.229 2.500 -21.142 1.00 91.31 83 VAL A N 1
ATOM 666 C CA . VAL A 1 83 ? 0.598 1.533 -21.877 1.00 91.31 83 VAL A CA 1
ATOM 667 C C . VAL A 1 83 ? -0.297 0.626 -22.735 1.00 91.31 83 VAL A C 1
ATOM 669 O O . VAL A 1 83 ? -1.201 -0.014 -22.182 1.00 91.31 83 VAL A O 1
ATOM 672 N N . PRO A 1 84 ? -0.069 0.547 -24.063 1.00 92.06 84 PRO A N 1
ATOM 673 C CA . PRO A 1 84 ? -0.784 -0.382 -24.938 1.00 92.06 84 PRO A CA 1
ATOM 674 C C . PRO A 1 84 ? -0.681 -1.823 -24.439 1.00 92.06 84 PRO A C 1
ATOM 676 O O . PRO A 1 84 ? 0.369 -2.221 -23.945 1.00 92.06 84 PRO A O 1
ATOM 679 N N . GLU A 1 85 ? -1.749 -2.610 -24.584 1.00 90.19 85 GLU A N 1
ATOM 680 C CA . GLU A 1 85 ? -1.844 -3.971 -24.031 1.00 90.19 85 GLU A CA 1
ATOM 681 C C . GLU A 1 85 ? -0.643 -4.854 -24.402 1.00 90.19 85 GLU A C 1
ATOM 683 O O . GLU A 1 85 ? -0.068 -5.508 -23.533 1.00 90.19 85 GLU A O 1
ATOM 688 N N . GLN A 1 86 ? -0.188 -4.785 -25.658 1.00 91.62 86 GLN A N 1
ATOM 689 C CA . GLN A 1 86 ? 0.959 -5.549 -26.153 1.00 91.62 86 GLN A CA 1
ATOM 690 C C . GLN A 1 86 ? 2.305 -5.193 -25.492 1.00 91.62 86 GLN A C 1
ATOM 692 O O . GLN A 1 86 ? 3.247 -5.975 -25.573 1.00 91.62 86 GLN A O 1
ATOM 697 N N . ASP A 1 87 ? 2.409 -4.026 -24.851 1.00 92.88 87 ASP A N 1
ATOM 698 C CA . ASP A 1 87 ? 3.635 -3.518 -24.224 1.00 92.88 87 ASP A CA 1
ATOM 699 C C . ASP A 1 87 ? 3.617 -3.641 -22.688 1.00 92.88 87 ASP A C 1
ATOM 701 O O . ASP A 1 87 ? 4.610 -3.320 -22.027 1.00 92.88 87 ASP A O 1
ATOM 705 N N . GLN A 1 88 ? 2.505 -4.091 -22.095 1.00 91.38 88 GLN A N 1
ATOM 706 C CA . GLN A 1 88 ? 2.320 -4.054 -20.642 1.00 91.38 88 GLN A CA 1
ATOM 707 C C . GLN A 1 88 ? 3.281 -4.979 -19.882 1.00 91.38 88 GLN A C 1
ATOM 709 O O . GLN A 1 88 ? 3.781 -4.600 -18.825 1.00 91.38 88 GLN A O 1
ATOM 714 N N . GLU A 1 89 ? 3.602 -6.160 -20.415 1.00 90.94 89 GLU A N 1
ATOM 715 C CA . GLU A 1 89 ? 4.559 -7.071 -19.770 1.00 90.94 89 GLU A CA 1
ATOM 716 C C . GLU A 1 89 ? 5.959 -6.448 -19.673 1.00 90.94 89 GLU A C 1
ATOM 718 O O . GLU A 1 89 ? 6.551 -6.418 -18.592 1.00 90.94 89 GLU A O 1
ATOM 723 N N . ARG A 1 90 ? 6.456 -5.859 -20.771 1.00 92.06 90 ARG A N 1
ATOM 724 C CA . ARG A 1 90 ? 7.740 -5.140 -20.780 1.00 92.06 90 ARG A CA 1
ATOM 725 C C . ARG A 1 90 ? 7.731 -3.993 -19.769 1.00 92.06 90 ARG A C 1
ATOM 727 O O . ARG A 1 90 ? 8.666 -3.861 -18.984 1.00 92.06 90 ARG A O 1
ATOM 734 N N . ALA A 1 91 ? 6.663 -3.197 -19.750 1.00 91.06 91 ALA A N 1
ATOM 735 C CA . ALA A 1 91 ? 6.548 -2.058 -18.844 1.00 91.06 91 ALA A CA 1
ATOM 736 C C . ALA A 1 91 ? 6.537 -2.476 -17.358 1.00 91.06 91 ALA A C 1
ATOM 738 O O . ALA A 1 91 ? 7.107 -1.778 -16.517 1.00 91.06 91 ALA A O 1
ATOM 739 N N . ALA A 1 92 ? 5.932 -3.623 -17.019 1.00 90.62 92 ALA A N 1
ATOM 740 C CA . ALA A 1 92 ? 5.975 -4.178 -15.663 1.00 90.62 92 ALA A CA 1
ATOM 741 C C . ALA A 1 92 ? 7.401 -4.578 -15.242 1.00 90.62 92 ALA A C 1
ATOM 743 O O . ALA A 1 92 ? 7.803 -4.315 -14.105 1.00 90.62 92 ALA A O 1
ATOM 744 N N . ILE A 1 93 ? 8.172 -5.180 -16.155 1.00 90.62 93 ILE A N 1
ATOM 745 C CA . ILE A 1 93 ? 9.573 -5.562 -15.920 1.00 90.62 93 ILE A CA 1
ATOM 746 C C . ILE A 1 93 ? 10.430 -4.314 -15.676 1.00 90.62 93 ILE A C 1
ATOM 748 O O . ILE A 1 93 ? 11.094 -4.225 -14.644 1.00 90.62 93 ILE A O 1
ATOM 752 N N . GLU A 1 94 ? 10.345 -3.316 -16.558 1.00 88.62 94 GLU A N 1
ATOM 753 C CA . GLU A 1 94 ? 11.085 -2.052 -16.423 1.00 88.62 94 GLU A CA 1
ATOM 754 C C . GLU A 1 94 ? 10.747 -1.331 -15.106 1.00 88.62 94 GLU A C 1
ATOM 756 O O . GLU A 1 94 ? 11.630 -0.822 -14.407 1.00 88.62 94 GLU A O 1
ATOM 761 N N . PHE A 1 95 ? 9.465 -1.324 -14.720 1.00 86.56 95 PHE A N 1
ATOM 762 C CA . PHE A 1 95 ? 9.026 -0.778 -13.437 1.00 86.56 95 PHE A CA 1
ATOM 763 C C . PHE A 1 95 ? 9.688 -1.497 -12.257 1.00 86.56 95 PHE A C 1
ATOM 765 O O . PHE A 1 95 ? 10.200 -0.852 -11.333 1.00 86.56 95 PHE A O 1
ATOM 772 N N . ARG A 1 96 ? 9.672 -2.833 -12.275 1.00 88.25 96 ARG A N 1
ATOM 773 C CA . ARG A 1 96 ? 10.244 -3.671 -11.218 1.00 88.25 96 ARG A CA 1
ATOM 774 C C . ARG A 1 96 ? 11.738 -3.415 -11.055 1.00 88.25 96 ARG A C 1
ATOM 776 O O . ARG A 1 96 ? 12.192 -3.228 -9.927 1.00 88.25 96 ARG A O 1
ATOM 783 N N . GLU A 1 97 ? 12.481 -3.379 -12.157 1.00 86.12 97 GLU A N 1
ATOM 784 C CA . GLU A 1 97 ? 13.925 -3.133 -12.157 1.00 86.12 97 GLU A CA 1
ATOM 785 C C . GLU A 1 97 ? 14.253 -1.748 -11.593 1.00 86.12 97 GLU A C 1
ATOM 787 O O . GLU A 1 97 ? 15.062 -1.627 -10.671 1.00 86.12 97 GLU A O 1
ATOM 792 N N . ARG A 1 98 ? 13.554 -0.707 -12.063 1.00 81.94 98 ARG A N 1
ATOM 793 C CA . ARG A 1 98 ? 13.746 0.671 -11.590 1.00 81.94 98 ARG A CA 1
ATOM 794 C C . ARG A 1 98 ? 13.439 0.837 -10.103 1.00 81.94 98 ARG A C 1
ATOM 796 O O . ARG A 1 98 ? 14.134 1.576 -9.411 1.00 81.94 98 ARG A O 1
ATOM 803 N N . THR A 1 99 ? 12.386 0.182 -9.618 1.00 78.62 99 THR A N 1
ATOM 804 C CA . THR A 1 99 ? 11.959 0.267 -8.210 1.00 78.62 99 THR A CA 1
ATOM 805 C C . THR A 1 99 ? 12.655 -0.747 -7.304 1.00 78.62 99 THR A C 1
ATOM 807 O O . THR A 1 99 ? 12.388 -0.756 -6.103 1.00 78.62 99 THR A O 1
ATOM 810 N N . LYS A 1 100 ? 13.535 -1.600 -7.856 1.00 82.25 100 LYS A N 1
ATOM 811 C CA . LYS A 1 100 ? 14.149 -2.748 -7.165 1.00 82.25 100 LYS A CA 1
ATOM 812 C C . LYS A 1 100 ? 13.105 -3.613 -6.434 1.00 82.25 100 LYS A C 1
ATOM 814 O O . LYS A 1 100 ? 13.367 -4.154 -5.361 1.00 82.25 100 LYS A O 1
ATOM 819 N N . SER A 1 101 ? 11.897 -3.716 -6.988 1.00 84.50 101 SER A N 1
ATOM 820 C CA . SER A 1 101 ? 10.792 -4.406 -6.327 1.00 84.50 101 SER A CA 1
ATOM 821 C C . SER A 1 101 ? 10.945 -5.930 -6.430 1.00 84.50 101 SER A C 1
ATOM 823 O O . SER A 1 101 ? 11.282 -6.453 -7.500 1.00 84.50 101 SER A O 1
ATOM 825 N N . PRO A 1 102 ? 10.655 -6.687 -5.358 1.00 85.75 102 PRO A N 1
ATOM 826 C CA . PRO A 1 102 ? 10.706 -8.144 -5.413 1.00 85.75 102 PRO A CA 1
ATOM 827 C C . PRO A 1 102 ? 9.510 -8.753 -6.162 1.00 85.75 102 PRO A C 1
ATOM 829 O O . PRO A 1 102 ? 9.567 -9.924 -6.534 1.00 85.75 102 PRO A O 1
ATOM 832 N N . TYR A 1 103 ? 8.442 -7.987 -6.414 1.00 89.75 103 TYR A N 1
ATOM 833 C CA . TYR A 1 103 ? 7.204 -8.510 -6.991 1.00 89.75 103 TYR A CA 1
ATOM 834 C C . TYR A 1 103 ? 7.230 -8.517 -8.527 1.00 89.75 103 TYR A C 1
ATOM 836 O O . TYR A 1 103 ? 7.736 -7.579 -9.141 1.00 89.75 103 TYR A O 1
ATOM 844 N N . PRO A 1 104 ? 6.640 -9.538 -9.176 1.00 85.12 104 PRO A N 1
ATOM 845 C CA . PRO A 1 104 ? 6.656 -9.670 -10.635 1.00 85.12 104 PRO A CA 1
ATOM 846 C C . PRO A 1 104 ? 5.664 -8.748 -11.369 1.00 85.12 104 PRO A C 1
ATOM 848 O O . PRO A 1 104 ? 5.718 -8.666 -12.588 1.00 85.12 104 PRO A O 1
ATOM 851 N N . PHE A 1 105 ? 4.737 -8.097 -10.656 1.00 91.19 105 PHE A N 1
ATOM 852 C CA . PHE A 1 105 ? 3.695 -7.204 -11.194 1.00 91.19 105 PHE A CA 1
ATOM 853 C C . PHE A 1 105 ? 2.905 -7.721 -12.419 1.00 91.19 105 PHE A C 1
ATOM 855 O O . PHE A 1 105 ? 2.441 -6.938 -13.245 1.00 91.19 105 PHE A O 1
ATOM 862 N N . ALA A 1 106 ? 2.693 -9.034 -12.520 1.00 91.75 106 ALA A N 1
ATOM 863 C CA . ALA A 1 106 ? 1.924 -9.627 -13.609 1.00 91.75 106 ALA A CA 1
ATOM 864 C C . ALA A 1 106 ? 0.429 -9.258 -13.530 1.00 91.75 106 ALA A C 1
ATOM 866 O O . ALA A 1 106 ? -0.215 -9.407 -12.488 1.00 91.75 106 ALA A O 1
ATOM 867 N N . ILE A 1 107 ? -0.139 -8.812 -14.651 1.00 93.50 107 ILE A N 1
ATOM 868 C CA . ILE A 1 107 ? -1.531 -8.350 -14.738 1.00 93.50 107 ILE A CA 1
ATOM 869 C C . ILE A 1 107 ? -2.508 -9.505 -14.530 1.00 93.50 107 ILE A C 1
ATOM 871 O O . ILE A 1 107 ? -2.299 -10.627 -14.989 1.00 93.50 107 ILE A O 1
ATOM 875 N N . GLY A 1 108 ? -3.579 -9.233 -13.787 1.00 94.81 108 GLY A N 1
ATOM 876 C CA . GLY A 1 108 ? -4.578 -10.220 -13.389 1.00 94.81 108 GLY A CA 1
ATOM 877 C C . GLY A 1 108 ? -4.077 -11.215 -12.341 1.00 94.81 108 GLY A C 1
ATOM 878 O O . GLY A 1 108 ? -4.828 -12.110 -11.952 1.00 94.81 108 GLY A O 1
ATOM 879 N N . LYS A 1 109 ? -2.829 -11.085 -11.868 1.00 95.81 109 LYS A N 1
ATOM 880 C CA . LYS A 1 109 ? -2.253 -11.955 -10.841 1.00 95.81 109 LYS A CA 1
ATOM 881 C C . LYS A 1 109 ? -2.131 -11.223 -9.502 1.00 95.81 109 LYS A C 1
ATOM 883 O O . LYS A 1 109 ? -1.832 -10.023 -9.473 1.00 95.81 109 LYS A O 1
ATOM 888 N N . PRO A 1 110 ? -2.358 -11.927 -8.379 1.00 97.00 110 PRO A N 1
ATOM 889 C CA . PRO A 1 110 ? -2.033 -11.387 -7.073 1.00 97.00 110 PRO A CA 1
ATOM 890 C C . PRO A 1 110 ? -0.516 -11.220 -6.955 1.00 97.00 110 PRO A C 1
ATOM 892 O O . PRO A 1 110 ? 0.240 -12.116 -7.325 1.00 97.00 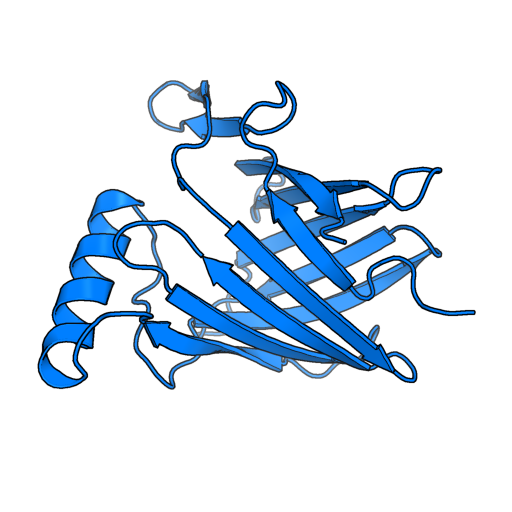110 PRO A O 1
ATOM 895 N N . ILE A 1 111 ? -0.077 -10.086 -6.414 1.00 96.06 111 ILE A N 1
ATOM 896 C CA . ILE A 1 111 ? 1.312 -9.903 -5.965 1.00 96.06 111 ILE A CA 1
ATOM 897 C C . ILE A 1 111 ? 1.480 -10.336 -4.510 1.00 96.06 111 ILE A C 1
ATOM 899 O O . ILE A 1 111 ? 2.568 -10.724 -4.100 1.00 96.06 111 ILE A O 1
ATOM 903 N N . GLN A 1 112 ? 0.392 -10.273 -3.740 1.00 97.25 112 GLN A N 1
ATOM 904 C CA . GLN A 1 112 ? 0.324 -10.601 -2.323 1.00 97.25 112 GLN A CA 1
ATOM 905 C C . GLN A 1 112 ? -1.116 -10.969 -1.950 1.00 97.25 112 GLN A C 1
ATOM 907 O O . GLN A 1 112 ? -2.066 -10.670 -2.682 1.00 97.25 112 GLN A O 1
ATOM 912 N N . TYR A 1 113 ? -1.282 -11.524 -0.756 1.00 98.50 113 TYR A N 1
ATOM 913 C CA . TYR A 1 113 ? -2.566 -11.609 -0.076 1.00 98.50 113 TYR A CA 1
ATOM 914 C C . TYR A 1 113 ? -2.570 -10.711 1.152 1.00 98.50 113 TYR A C 1
ATOM 916 O O . TYR A 1 113 ? -1.578 -10.635 1.876 1.00 98.50 113 TYR A O 1
ATOM 924 N N . VAL A 1 114 ? -3.698 -10.051 1.407 1.00 98.56 114 VAL A N 1
ATOM 925 C CA . VAL A 1 114 ? -3.822 -9.074 2.488 1.00 98.56 114 VAL A CA 1
ATOM 926 C C . VAL A 1 114 ? -5.028 -9.337 3.380 1.00 98.56 114 VAL A C 1
ATOM 928 O O . VAL A 1 114 ? -6.051 -9.855 2.937 1.00 98.56 114 VAL A O 1
ATOM 931 N N . ARG A 1 115 ? -4.902 -8.936 4.642 1.00 98.31 115 ARG A N 1
ATOM 932 C CA . ARG A 1 115 ? -6.006 -8.757 5.591 1.00 98.31 115 ARG A CA 1
ATOM 933 C C . ARG A 1 115 ? -5.946 -7.351 6.150 1.00 98.31 115 ARG A C 1
ATOM 935 O O . ARG A 1 115 ? -4.855 -6.799 6.300 1.00 98.31 115 ARG A O 1
ATOM 942 N N . THR A 1 116 ? -7.098 -6.788 6.484 1.00 98.19 116 THR A N 1
ATOM 943 C CA . THR A 1 116 ? -7.181 -5.461 7.095 1.00 98.19 116 THR A CA 1
ATOM 944 C C . THR A 1 116 ? -7.780 -5.560 8.489 1.00 98.19 116 THR A C 1
ATOM 946 O O . THR A 1 116 ? -8.794 -6.220 8.677 1.00 98.19 116 THR A O 1
ATOM 949 N N . ILE A 1 117 ? -7.141 -4.922 9.466 1.00 97.94 117 ILE A N 1
ATOM 950 C CA . ILE A 1 117 ? -7.566 -4.916 10.871 1.00 97.94 117 ILE A CA 1
ATOM 951 C C . ILE A 1 117 ? -7.842 -3.477 11.271 1.00 97.94 117 ILE A C 1
ATOM 953 O O . ILE A 1 117 ? -6.966 -2.623 11.091 1.00 97.94 117 ILE A O 1
ATOM 957 N N . LYS A 1 118 ? -9.029 -3.208 11.816 1.00 97.19 118 LYS A N 1
ATOM 958 C CA . LYS A 1 118 ? -9.375 -1.883 12.333 1.00 97.19 118 LYS A CA 1
ATOM 959 C C . LYS A 1 118 ? -9.124 -1.854 13.836 1.00 97.19 118 LYS A C 1
ATOM 961 O O . LYS A 1 118 ? -9.635 -2.679 14.578 1.00 97.19 118 LYS A O 1
ATOM 966 N N . VAL A 1 119 ? -8.302 -0.907 14.277 1.00 97.81 119 VAL A N 1
ATOM 967 C CA . VAL A 1 119 ? -7.886 -0.815 15.687 1.00 97.81 119 VAL A CA 1
ATOM 968 C C . VAL A 1 119 ? -8.693 0.246 16.412 1.00 97.81 119 VAL A C 1
ATOM 970 O O . VAL A 1 119 ? -9.228 0.006 17.487 1.00 97.81 119 VAL A O 1
ATOM 973 N N . ASP A 1 120 ? -8.788 1.421 15.799 1.00 96.62 120 ASP A N 1
ATOM 974 C CA . ASP A 1 120 ? -9.582 2.541 16.282 1.00 96.62 120 ASP A CA 1
ATOM 975 C C . ASP A 1 120 ? -10.112 3.342 15.078 1.00 96.62 120 ASP A C 1
ATOM 977 O O . ASP A 1 120 ? -9.949 2.942 13.921 1.00 96.62 120 ASP A O 1
ATOM 981 N N . GLU A 1 121 ? -10.781 4.469 15.323 1.00 95.00 121 GLU A N 1
ATOM 982 C CA . GLU A 1 121 ? -11.339 5.304 14.252 1.00 95.00 121 GLU A CA 1
ATOM 983 C C . GLU A 1 121 ? -10.279 5.828 13.273 1.00 95.00 121 GLU A C 1
ATOM 985 O O . GLU A 1 121 ? -10.566 5.986 12.091 1.00 95.00 121 GLU A O 1
ATOM 990 N N . ARG A 1 122 ? -9.049 6.055 13.741 1.00 97.12 122 ARG A N 1
ATOM 991 C CA . ARG A 1 122 ? -7.936 6.658 13.000 1.00 97.12 122 ARG A CA 1
ATOM 992 C C . ARG A 1 122 ? -6.826 5.670 12.650 1.00 97.12 122 ARG A C 1
ATOM 994 O O . ARG A 1 122 ? -5.882 6.077 11.980 1.00 97.12 122 ARG A O 1
ATOM 1001 N N . THR A 1 123 ? -6.903 4.408 13.063 1.00 98.31 123 THR A N 1
ATOM 1002 C CA . THR A 1 123 ? -5.856 3.404 12.821 1.00 98.31 123 THR A CA 1
ATOM 1003 C C . THR A 1 123 ? -6.414 2.145 12.188 1.00 98.31 123 THR A C 1
ATOM 1005 O O . THR A 1 123 ? -7.302 1.491 12.741 1.00 98.31 123 THR A O 1
ATOM 1008 N N . HIS A 1 124 ? -5.788 1.727 11.092 1.00 98.00 124 HIS A N 1
ATOM 1009 C CA . HIS A 1 124 ? -5.894 0.353 10.623 1.00 98.00 124 HIS A CA 1
ATOM 1010 C C . HIS A 1 124 ? -4.529 -0.215 10.243 1.00 98.00 124 HIS A C 1
ATOM 1012 O O . HIS A 1 124 ? -3.589 0.514 9.913 1.00 98.00 124 HIS A O 1
ATOM 1018 N N . TYR A 1 125 ? -4.447 -1.539 10.236 1.00 98.25 125 TYR A N 1
ATOM 1019 C CA . TYR A 1 125 ? -3.321 -2.282 9.693 1.00 98.25 125 TYR A CA 1
ATOM 1020 C C . TYR A 1 125 ? -3.750 -3.051 8.451 1.00 98.25 125 TYR A C 1
ATOM 1022 O O . TYR A 1 125 ? -4.856 -3.583 8.387 1.00 98.25 125 TYR A O 1
ATOM 1030 N N . ARG A 1 126 ? -2.841 -3.165 7.487 1.00 98.00 126 ARG A N 1
ATOM 1031 C CA . ARG A 1 126 ? -2.873 -4.175 6.435 1.00 98.00 126 ARG A CA 1
ATOM 1032 C C . ARG A 1 126 ? -1.757 -5.173 6.709 1.00 98.00 126 ARG A C 1
ATOM 1034 O O . ARG A 1 126 ? -0.586 -4.812 6.649 1.00 98.00 126 ARG A O 1
ATOM 1041 N N . ILE A 1 127 ? -2.117 -6.414 6.996 1.00 98.19 127 ILE A N 1
ATOM 1042 C CA . ILE A 1 127 ? -1.170 -7.523 7.139 1.00 98.19 127 ILE A CA 1
ATOM 1043 C C . ILE A 1 127 ? -1.048 -8.199 5.781 1.00 98.19 127 ILE A C 1
ATOM 1045 O O . ILE A 1 127 ? -2.064 -8.397 5.113 1.00 98.19 127 ILE A O 1
ATOM 1049 N N . SER A 1 128 ? 0.170 -8.546 5.372 1.00 98.19 128 SER A N 1
ATOM 1050 C CA . SER A 1 128 ? 0.426 -9.184 4.084 1.00 98.19 128 SER A CA 1
ATOM 1051 C C . SER A 1 128 ? 1.212 -10.483 4.205 1.00 98.19 128 SER A C 1
ATOM 1053 O O . SER A 1 128 ? 2.025 -10.676 5.112 1.00 98.19 128 SER A O 1
ATOM 1055 N N . LYS A 1 129 ? 0.945 -11.369 3.252 1.00 97.69 129 LYS A N 1
ATOM 1056 C CA . LYS A 1 129 ? 1.747 -12.547 2.946 1.00 97.69 129 LYS A CA 1
ATOM 1057 C C . LYS A 1 129 ? 1.963 -12.617 1.437 1.00 97.69 129 LYS A C 1
ATOM 1059 O O . LYS A 1 129 ? 1.135 -12.108 0.671 1.00 97.69 129 LYS A O 1
ATOM 1064 N N . ASP A 1 130 ? 3.047 -13.245 1.019 1.00 96.19 130 ASP A N 1
ATOM 1065 C CA . ASP A 1 130 ? 3.331 -13.472 -0.391 1.00 96.19 130 ASP A CA 1
ATOM 1066 C C . ASP A 1 130 ? 2.342 -14.482 -1.013 1.00 96.19 130 ASP A C 1
ATOM 1068 O O . ASP A 1 130 ? 1.449 -15.033 -0.355 1.00 96.19 130 ASP A O 1
ATOM 1072 N N . VAL A 1 131 ? 2.490 -14.733 -2.314 1.00 95.88 131 VAL A N 1
ATOM 1073 C CA . VAL A 1 131 ? 1.624 -15.668 -3.049 1.00 95.88 131 VAL A CA 1
ATOM 1074 C C . VAL A 1 131 ? 1.788 -17.134 -2.628 1.00 95.88 131 VAL A C 1
ATOM 1076 O O . VAL A 1 131 ? 0.887 -17.931 -2.884 1.00 95.88 131 VAL A O 1
ATOM 1079 N N . ASN A 1 132 ? 2.890 -17.475 -1.955 1.00 95.62 132 ASN A N 1
ATOM 1080 C CA . ASN A 1 132 ? 3.168 -18.806 -1.411 1.00 95.62 132 ASN A CA 1
ATOM 1081 C C . ASN A 1 132 ? 2.667 -18.959 0.036 1.00 95.62 132 ASN A C 1
ATOM 1083 O O . ASN A 1 132 ? 2.704 -20.051 0.599 1.00 95.62 132 ASN A O 1
ATOM 1087 N N . GLY A 1 133 ? 2.170 -17.876 0.639 1.00 96.12 133 GLY A N 1
ATOM 1088 C CA . GLY A 1 133 ? 1.640 -17.845 1.994 1.00 96.12 133 GLY A CA 1
ATOM 1089 C C . GLY A 1 133 ? 2.654 -17.467 3.075 1.00 96.12 133 GLY A C 1
ATOM 1090 O O . GLY A 1 133 ? 2.281 -17.464 4.249 1.00 96.12 133 GLY A O 1
ATOM 1091 N N . GLN A 1 134 ? 3.888 -17.119 2.708 1.00 97.12 134 GLN A N 1
ATOM 1092 C CA . GLN A 1 134 ? 4.916 -16.668 3.640 1.00 97.12 134 GLN A CA 1
ATOM 1093 C C . GLN A 1 134 ? 4.629 -15.237 4.103 1.00 97.12 134 GLN A C 1
ATOM 1095 O O . GLN A 1 134 ? 4.233 -14.387 3.308 1.00 97.12 134 GLN A O 1
ATOM 1100 N N . ALA A 1 135 ? 4.824 -14.958 5.394 1.00 97.44 135 ALA A N 1
ATOM 1101 C CA . ALA A 1 135 ? 4.666 -13.609 5.934 1.00 97.44 135 ALA A CA 1
ATOM 1102 C C . ALA A 1 135 ? 5.589 -12.613 5.212 1.00 97.44 135 ALA A C 1
ATOM 1104 O O . ALA A 1 135 ? 6.749 -12.937 4.960 1.00 97.44 135 ALA A O 1
ATOM 1105 N N . ASP A 1 136 ? 5.070 -11.422 4.911 1.00 95.94 136 ASP A N 1
ATOM 1106 C CA . ASP A 1 136 ? 5.779 -10.418 4.111 1.00 95.94 136 ASP A CA 1
ATOM 1107 C C . ASP A 1 136 ? 5.988 -9.117 4.908 1.00 95.94 136 ASP A C 1
ATOM 1109 O O . ASP A 1 136 ? 7.047 -8.892 5.490 1.00 95.94 136 ASP A O 1
ATOM 1113 N N . PHE A 1 137 ? 4.957 -8.283 5.045 1.00 96.88 137 PHE A N 1
ATOM 1114 C CA . PHE A 1 137 ? 5.041 -7.070 5.862 1.00 96.88 137 PHE A CA 1
ATOM 1115 C C . PHE A 1 137 ? 3.706 -6.672 6.492 1.00 96.88 137 PHE A C 1
ATOM 1117 O O . PHE A 1 137 ? 2.624 -7.145 6.119 1.00 96.88 137 PHE A O 1
ATOM 1124 N N . ILE A 1 138 ? 3.782 -5.721 7.419 1.00 98.19 138 ILE A N 1
ATOM 1125 C CA . ILE A 1 138 ? 2.637 -4.997 7.964 1.00 98.19 138 ILE A CA 1
ATOM 1126 C C . ILE A 1 138 ? 2.692 -3.554 7.463 1.00 98.19 138 ILE A C 1
ATOM 1128 O O . ILE A 1 138 ? 3.731 -2.905 7.508 1.00 98.19 138 ILE A O 1
ATOM 1132 N N . LEU A 1 139 ? 1.562 -3.034 6.994 1.00 98.38 139 LEU A N 1
ATOM 1133 C CA . LEU A 1 139 ? 1.386 -1.628 6.651 1.00 98.38 139 LEU A CA 1
ATOM 1134 C C . LEU A 1 139 ? 0.393 -1.002 7.628 1.00 98.38 139 LEU A C 1
ATOM 1136 O O . LEU A 1 139 ? -0.805 -1.272 7.565 1.00 98.38 139 LEU A O 1
ATOM 1140 N N . MET A 1 140 ? 0.885 -0.157 8.524 1.00 98.62 140 MET A N 1
ATOM 1141 C CA . MET A 1 140 ? 0.043 0.680 9.374 1.00 98.62 140 MET A CA 1
ATOM 1142 C C . MET A 1 140 ? -0.428 1.895 8.583 1.00 98.62 140 MET A C 1
ATOM 1144 O O . MET A 1 140 ? 0.368 2.481 7.850 1.00 98.62 140 MET A O 1
ATOM 1148 N N . ARG A 1 141 ? -1.674 2.328 8.781 1.00 98.44 141 ARG A N 1
ATOM 1149 C CA . ARG A 1 141 ? -2.107 3.685 8.432 1.00 98.44 141 ARG A CA 1
ATOM 1150 C C . ARG A 1 141 ? -2.706 4.371 9.651 1.00 98.44 141 ARG A C 1
ATOM 1152 O O . ARG A 1 141 ? -3.563 3.792 10.316 1.00 98.44 141 ARG A O 1
ATOM 1159 N N . ARG A 1 142 ? -2.261 5.600 9.917 1.00 98.12 142 ARG A N 1
ATOM 1160 C CA . ARG A 1 142 ? -2.752 6.449 11.009 1.00 98.12 142 ARG A CA 1
ATOM 1161 C C . ARG A 1 142 ? -3.210 7.797 10.461 1.00 98.12 142 ARG A C 1
ATOM 1163 O O . ARG A 1 142 ? -2.393 8.541 9.924 1.00 98.12 142 ARG A O 1
ATOM 1170 N N . MET A 1 143 ? -4.497 8.087 10.609 1.00 98.00 143 MET A N 1
ATOM 1171 C CA . MET A 1 143 ? -5.110 9.374 10.291 1.00 98.00 143 MET A CA 1
ATOM 1172 C C . MET A 1 143 ? -4.695 10.435 11.314 1.00 98.00 143 MET A C 1
ATOM 1174 O O . MET A 1 143 ? -4.625 10.154 12.519 1.00 98.00 143 MET A O 1
ATOM 1178 N N . ASP A 1 144 ? -4.446 11.655 10.845 1.00 95.94 144 ASP A N 1
ATOM 1179 C CA . ASP A 1 144 ? -4.291 12.817 11.715 1.00 95.94 144 ASP A CA 1
ATOM 1180 C C . ASP A 1 144 ? -5.625 13.224 12.373 1.00 95.94 144 ASP A C 1
ATOM 1182 O O . ASP A 1 144 ? -6.656 12.567 12.225 1.00 95.94 144 ASP A O 1
ATOM 1186 N N . GLU A 1 145 ? -5.599 14.258 13.210 1.00 95.00 145 GLU A N 1
ATOM 1187 C CA . GLU A 1 145 ? -6.808 14.736 13.899 1.00 95.00 145 GLU A CA 1
ATOM 1188 C C . GLU A 1 145 ? -7.752 15.505 12.974 1.00 95.00 145 GLU A C 1
ATOM 1190 O O . GLU A 1 145 ? -8.965 15.404 13.144 1.00 95.00 145 GLU A O 1
ATOM 1195 N N . SER A 1 146 ? -7.216 16.223 11.981 1.00 94.06 146 SER A N 1
ATOM 1196 C CA . SER A 1 146 ? -8.015 16.957 10.993 1.00 94.06 146 SER A CA 1
ATOM 1197 C C . SER A 1 146 ? -8.677 16.052 9.949 1.00 94.06 146 SER A C 1
ATOM 1199 O O . SER A 1 146 ? -9.580 16.499 9.256 1.00 94.06 146 SER A O 1
ATOM 1201 N N . GLN A 1 147 ? -8.267 14.784 9.855 1.00 94.31 147 GLN A N 1
ATOM 1202 C CA . GLN A 1 147 ? -8.722 13.794 8.871 1.00 94.31 147 GLN A CA 1
ATOM 1203 C C . GLN A 1 147 ? -8.437 14.173 7.410 1.00 94.31 147 GLN A C 1
ATOM 1205 O O . GLN A 1 147 ? -9.054 13.645 6.476 1.00 94.31 147 GLN A O 1
ATOM 1210 N N . ASP A 1 148 ? -7.458 15.051 7.214 1.00 95.88 148 ASP A N 1
ATOM 1211 C CA . ASP A 1 148 ? -7.022 15.538 5.904 1.00 95.88 148 ASP A CA 1
ATOM 1212 C C . ASP A 1 148 ? -5.705 14.901 5.468 1.00 95.88 148 ASP A C 1
ATOM 1214 O O . ASP A 1 148 ? -5.366 14.919 4.279 1.00 95.88 148 ASP A O 1
ATOM 1218 N N . THR A 1 149 ? -4.964 14.302 6.407 1.00 97.25 149 THR A N 1
ATOM 1219 C CA . THR A 1 149 ? -3.743 13.558 6.105 1.00 97.25 149 THR A CA 1
ATOM 1220 C C . THR A 1 149 ? -3.651 12.262 6.901 1.00 97.25 149 THR A C 1
ATOM 1222 O O . THR A 1 149 ? -4.155 12.145 8.015 1.00 97.25 149 THR A O 1
ATOM 1225 N N . TYR A 1 150 ? -2.970 11.266 6.341 1.00 97.81 150 TYR A N 1
ATOM 1226 C CA . TYR A 1 150 ? -2.563 10.085 7.097 1.00 97.81 150 TYR A CA 1
ATOM 1227 C C . TYR A 1 150 ? -1.105 9.743 6.820 1.00 97.81 150 TYR A C 1
ATOM 1229 O O . TYR A 1 150 ? -0.557 10.062 5.762 1.00 97.81 150 TYR A O 1
ATOM 1237 N N . VAL A 1 151 ? -0.482 9.045 7.766 1.00 98.00 151 VAL A N 1
ATOM 1238 C CA . VAL A 1 151 ? 0.843 8.445 7.590 1.00 98.00 151 VAL A CA 1
ATOM 1239 C C . VAL A 1 151 ? 0.685 6.944 7.402 1.00 98.00 151 VAL A C 1
ATOM 1241 O O . VAL A 1 151 ? -0.021 6.287 8.170 1.00 98.00 151 VAL A O 1
ATOM 1244 N N . ALA A 1 152 ? 1.330 6.408 6.371 1.00 98.31 152 ALA A N 1
ATOM 1245 C CA . ALA A 1 152 ? 1.469 4.982 6.145 1.00 98.31 152 ALA A CA 1
ATOM 1246 C C . ALA A 1 152 ? 2.890 4.529 6.487 1.00 98.31 152 ALA A C 1
ATOM 1248 O O . ALA A 1 152 ? 3.855 5.110 5.990 1.00 98.31 152 ALA A O 1
ATOM 1249 N N . THR A 1 153 ? 3.008 3.477 7.293 1.00 98.50 153 THR A N 1
ATOM 1250 C CA . THR A 1 153 ? 4.292 2.925 7.745 1.00 98.50 153 THR A CA 1
ATOM 1251 C C . THR A 1 153 ? 4.362 1.447 7.393 1.00 98.50 153 THR A C 1
ATOM 1253 O O . THR A 1 153 ? 3.572 0.658 7.912 1.00 98.50 153 THR A O 1
ATOM 1256 N N . LEU A 1 154 ? 5.293 1.075 6.515 1.00 97.88 154 LEU A N 1
ATOM 1257 C CA . LEU A 1 154 ? 5.570 -0.311 6.145 1.00 97.88 154 LEU A CA 1
ATOM 1258 C C . LEU A 1 154 ? 6.663 -0.876 7.052 1.00 97.88 154 LEU A C 1
ATOM 1260 O O . LEU A 1 154 ? 7.734 -0.281 7.171 1.00 97.88 154 LEU A O 1
ATOM 1264 N N . ILE A 1 155 ? 6.381 -2.017 7.670 1.00 98.31 155 ILE A N 1
ATOM 1265 C CA . ILE A 1 155 ? 7.232 -2.700 8.644 1.00 98.31 155 ILE A CA 1
ATOM 1266 C C . ILE A 1 155 ? 7.445 -4.135 8.164 1.00 98.31 155 ILE A C 1
ATOM 1268 O O . ILE A 1 155 ? 6.466 -4.849 7.940 1.00 98.31 155 ILE A O 1
ATOM 1272 N N . ASP A 1 156 ? 8.697 -4.553 7.996 1.00 96.12 156 ASP A N 1
ATOM 1273 C CA . ASP A 1 156 ? 9.024 -5.913 7.554 1.00 96.12 156 ASP A CA 1
ATOM 1274 C C . ASP A 1 156 ? 8.872 -6.969 8.664 1.00 96.12 156 ASP A C 1
ATOM 1276 O O . ASP A 1 156 ? 8.602 -6.655 9.827 1.00 96.12 156 ASP A O 1
ATOM 1280 N N . VAL A 1 157 ? 9.073 -8.244 8.311 1.00 96.38 157 VAL A N 1
ATOM 1281 C CA . VAL A 1 157 ? 9.012 -9.375 9.258 1.00 96.38 157 VAL A CA 1
ATOM 1282 C C . VAL A 1 157 ? 10.019 -9.300 10.413 1.00 96.38 157 VAL A C 1
ATOM 1284 O O . VAL A 1 157 ? 9.832 -9.986 11.415 1.00 96.38 157 VAL A O 1
ATOM 1287 N N . SER A 1 158 ? 11.077 -8.491 10.297 1.00 96.00 158 SER A N 1
ATOM 1288 C CA . SER A 1 158 ? 12.068 -8.276 11.361 1.00 96.00 158 SER A CA 1
ATOM 1289 C C . SER A 1 158 ? 11.688 -7.132 12.309 1.00 96.00 158 SER A C 1
ATOM 1291 O O . SER A 1 158 ? 12.367 -6.908 13.311 1.00 96.00 158 SER A O 1
ATOM 1293 N N . GLY A 1 159 ? 10.606 -6.405 12.008 1.00 95.69 159 GLY A N 1
ATOM 1294 C CA . GLY A 1 159 ? 10.185 -5.216 12.745 1.00 95.69 159 GLY A CA 1
ATOM 1295 C C . GLY A 1 159 ? 10.851 -3.923 12.267 1.00 95.69 159 GLY A C 1
ATOM 1296 O O . GLY A 1 159 ? 10.687 -2.881 12.907 1.00 95.69 159 GLY A O 1
ATOM 1297 N N . ARG A 1 160 ? 11.591 -3.945 11.151 1.00 96.25 160 ARG A N 1
ATOM 1298 C CA . ARG A 1 160 ? 12.228 -2.747 10.596 1.00 96.25 160 ARG A CA 1
ATOM 1299 C C . ARG A 1 160 ? 11.214 -1.928 9.814 1.00 96.25 160 ARG A C 1
ATOM 1301 O O . ARG A 1 160 ? 10.506 -2.443 8.952 1.00 96.25 160 ARG A O 1
ATOM 1308 N N . ILE A 1 161 ? 11.185 -0.626 10.074 1.00 97.75 161 ILE A N 1
ATOM 1309 C CA . ILE A 1 161 ? 10.417 0.320 9.265 1.00 97.75 161 ILE A CA 1
ATOM 1310 C C . ILE A 1 161 ? 11.142 0.496 7.928 1.00 97.75 161 ILE A C 1
ATOM 1312 O O . ILE A 1 161 ? 12.247 1.028 7.879 1.00 97.75 161 ILE A O 1
ATOM 1316 N N . LEU A 1 162 ? 10.521 0.042 6.843 1.00 95.75 162 LEU A N 1
ATOM 1317 C CA . LEU A 1 162 ? 11.082 0.156 5.500 1.00 95.75 162 LEU A CA 1
ATOM 1318 C C . LEU A 1 162 ? 10.630 1.434 4.803 1.00 95.75 162 LEU A C 1
ATOM 1320 O O . LEU A 1 162 ? 11.420 2.063 4.111 1.00 95.75 162 LEU A O 1
ATOM 1324 N N . ILE A 1 163 ? 9.364 1.820 4.963 1.00 96.00 163 ILE A N 1
ATOM 1325 C CA . ILE A 1 163 ? 8.781 2.968 4.260 1.00 96.00 163 ILE A CA 1
ATOM 1326 C C . ILE A 1 163 ? 7.912 3.749 5.234 1.00 96.00 163 ILE A C 1
ATOM 1328 O O . ILE A 1 163 ? 7.094 3.166 5.945 1.00 96.00 163 ILE A O 1
ATOM 1332 N N . VAL A 1 164 ? 8.048 5.070 5.221 1.00 97.69 164 VAL A N 1
ATOM 1333 C 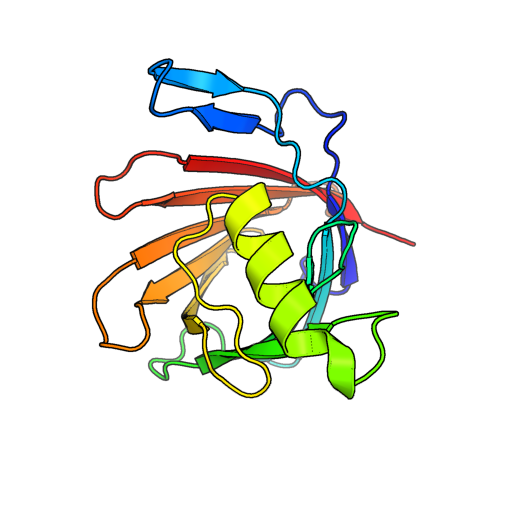CA . VAL A 1 164 ? 7.084 6.000 5.807 1.00 97.69 164 VAL A CA 1
ATOM 1334 C C . VAL A 1 164 ? 6.623 6.928 4.695 1.00 97.69 164 VAL A C 1
ATOM 1336 O O . VAL A 1 164 ? 7.452 7.473 3.974 1.00 97.69 164 VAL A O 1
ATOM 1339 N N . ARG A 1 165 ? 5.313 7.099 4.530 1.00 97.50 165 ARG A N 1
ATOM 1340 C CA . ARG A 1 165 ? 4.727 8.000 3.531 1.00 97.50 165 ARG A CA 1
ATOM 1341 C C . ARG A 1 165 ? 3.601 8.801 4.142 1.00 97.50 165 ARG A C 1
ATOM 1343 O O . ARG A 1 165 ? 2.682 8.225 4.726 1.00 97.50 165 ARG A O 1
ATOM 1350 N N . ARG A 1 166 ? 3.638 10.115 3.954 1.00 97.31 166 ARG A N 1
ATOM 1351 C CA . ARG A 1 166 ? 2.494 10.980 4.229 1.00 97.31 166 ARG A CA 1
ATOM 1352 C C . ARG A 1 166 ? 1.593 11.036 3.004 1.00 97.31 166 ARG A C 1
ATOM 1354 O O . ARG A 1 166 ? 2.080 11.167 1.886 1.00 97.31 166 ARG A O 1
ATOM 1361 N N . PHE A 1 167 ? 0.289 10.986 3.222 1.00 98.06 167 PHE A N 1
ATOM 1362 C CA . PHE A 1 167 ? -0.723 11.177 2.193 1.00 98.06 167 PHE A CA 1
ATOM 1363 C C . PHE A 1 167 ? -1.623 12.347 2.560 1.0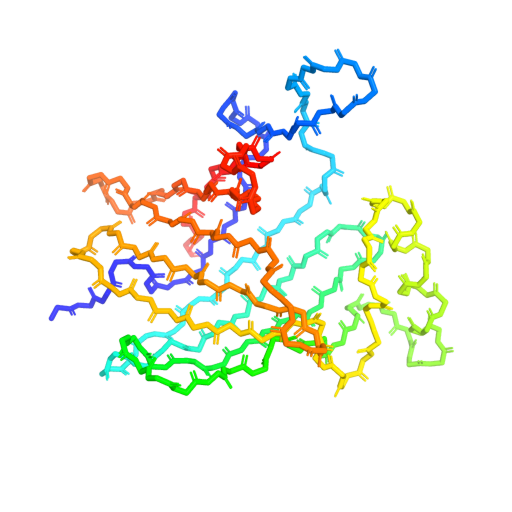0 98.06 167 PHE A C 1
ATOM 1365 O O . PHE A 1 167 ? -1.945 12.535 3.732 1.00 98.06 167 PHE A O 1
ATOM 1372 N N . ARG A 1 168 ? -2.041 13.114 1.556 1.00 97.62 168 ARG A N 1
ATOM 1373 C CA . ARG A 1 168 ? -3.004 14.210 1.685 1.00 97.62 168 ARG A CA 1
ATOM 1374 C C . ARG A 1 168 ? -4.269 13.874 0.916 1.00 97.62 168 ARG A C 1
ATOM 1376 O O . ARG A 1 168 ? -4.198 13.276 -0.161 1.00 97.62 168 ARG A O 1
ATOM 1383 N N . ARG A 1 169 ? -5.414 14.262 1.463 1.00 96.38 169 ARG A N 1
ATOM 1384 C CA . ARG A 1 169 ? -6.702 14.122 0.792 1.00 96.38 169 ARG A CA 1
ATOM 1385 C C . ARG A 1 169 ? -6.713 14.955 -0.492 1.00 96.38 169 ARG A C 1
ATOM 1387 O O . ARG A 1 169 ? -6.249 16.094 -0.508 1.00 96.38 169 ARG A O 1
ATOM 1394 N N . VAL A 1 170 ? -7.230 14.370 -1.564 1.00 92.81 170 VAL A N 1
ATOM 1395 C CA . VAL A 1 170 ? -7.519 15.067 -2.821 1.00 92.81 170 VAL A CA 1
ATOM 1396 C C . VAL A 1 170 ? -8.991 15.466 -2.782 1.00 92.81 170 VAL A C 1
ATOM 1398 O O . VAL A 1 170 ? -9.834 14.619 -2.477 1.00 92.81 170 VAL A O 1
ATOM 1401 N N . GLN A 1 171 ? -9.267 16.749 -3.018 1.00 70.38 171 GLN A N 1
ATOM 1402 C CA . GLN A 1 171 ? -10.627 17.280 -3.145 1.00 70.38 171 GLN A CA 1
ATOM 1403 C C . GLN A 1 171 ? -11.271 16.842 -4.460 1.00 70.38 171 GLN A C 1
ATOM 1405 O O . GLN A 1 171 ? -10.539 16.766 -5.473 1.00 70.38 171 GLN A O 1
#